Protein AF-A0A968EKC2-F1 (afdb_monomer_lite)

Radius of gyration: 14.44 Å; chains: 1; bounding box: 30×22×34 Å

Secondary structure (DSSP, 8-state):
-B-TTS-B-HHHHHHHHHTTTS---S-HHHHHHH-TT-------S-GGGHHHHHHHT-

Sequence (58 aa):
MTDNDGRPREDGVRWAEQYERAAKYTHYQVMLDERPDIDAVVIATPDHTHAVIAAAAM

Foldseek 3D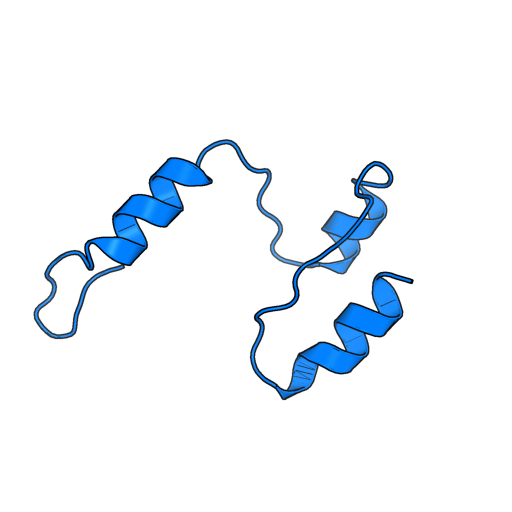i:
DADPVRHDDPVVVVVCVVCVVPDDDPDLLVVVVVCVVDPDDDDPDPPVCPVVSVVSND

Structure (mmCIF, N/CA/C/O backbone):
data_AF-A0A968EKC2-F1
#
_entry.id   AF-A0A968EKC2-F1
#
loop_
_atom_site.group_PDB
_atom_site.id
_atom_site.type_symbol
_atom_site.label_atom_id
_atom_site.label_alt_id
_atom_site.label_comp_id
_atom_site.label_asym_id
_atom_site.label_entity_id
_atom_site.label_seq_id
_atom_site.pdbx_PDB_ins_code
_atom_site.Cartn_x
_atom_site.Cartn_y
_atom_site.Cartn_z
_atom_site.occupancy
_atom_site.B_iso_or_equiv
_atom_site.auth_seq_id
_atom_site.auth_comp_id
_atom_site.auth_asym_id
_atom_site.auth_atom_id
_atom_site.pdbx_PDB_model_num
ATOM 1 N N . MET A 1 1 ? 9.698 4.153 -16.643 1.00 64.75 1 MET A N 1
ATOM 2 C CA . MET A 1 1 ? 8.630 4.345 -17.650 1.00 64.75 1 MET A CA 1
ATOM 3 C C . MET A 1 1 ? 9.125 4.150 -19.070 1.00 64.75 1 MET A C 1
ATOM 5 O O . MET A 1 1 ? 8.305 3.929 -19.943 1.00 64.75 1 MET A O 1
ATOM 9 N N . THR A 1 2 ? 10.435 4.193 -19.301 1.00 81.62 2 THR A N 1
ATOM 10 C CA . THR A 1 2 ? 11.060 3.910 -20.591 1.00 81.62 2 THR A CA 1
ATOM 11 C C . THR A 1 2 ? 11.740 2.538 -20.601 1.00 81.62 2 THR A C 1
ATOM 13 O O . THR A 1 2 ? 11.989 1.957 -19.539 1.00 81.62 2 THR A O 1
ATOM 16 N N . ASP A 1 3 ? 11.952 1.983 -21.790 1.00 85.88 3 ASP A N 1
ATOM 17 C CA . ASP A 1 3 ? 12.723 0.770 -22.033 1.00 85.88 3 ASP A CA 1
ATOM 18 C C . ASP A 1 3 ? 14.238 1.032 -21.984 1.00 85.88 3 ASP A C 1
ATOM 20 O O . ASP A 1 3 ? 14.684 2.129 -21.639 1.00 85.88 3 ASP A O 1
ATOM 24 N N . ASN A 1 4 ? 15.036 -0.000 -22.273 1.00 89.00 4 ASN A N 1
ATOM 25 C CA . ASN A 1 4 ? 16.497 0.098 -22.242 1.00 89.00 4 ASN A CA 1
ATOM 26 C C . ASN A 1 4 ? 17.048 1.045 -23.326 1.00 89.00 4 ASN A C 1
ATOM 28 O O . ASN A 1 4 ? 18.163 1.535 -23.179 1.00 89.00 4 ASN A O 1
ATOM 32 N N . ASP A 1 5 ? 16.260 1.334 -24.365 1.00 90.94 5 ASP A N 1
ATOM 33 C CA . ASP A 1 5 ? 16.586 2.254 -25.458 1.00 90.94 5 ASP A CA 1
ATOM 34 C C . ASP A 1 5 ? 16.048 3.676 -25.203 1.00 90.94 5 ASP A C 1
ATOM 36 O O . ASP A 1 5 ? 16.137 4.555 -26.062 1.00 90.94 5 ASP A O 1
ATOM 40 N N . GLY A 1 6 ? 15.472 3.923 -24.020 1.00 87.38 6 GLY A N 1
ATOM 41 C CA . GLY A 1 6 ? 14.929 5.220 -23.624 1.00 87.38 6 GLY A CA 1
ATOM 42 C C . GLY A 1 6 ? 13.554 5.541 -24.216 1.00 87.38 6 GLY A C 1
ATOM 43 O O . GLY A 1 6 ? 13.057 6.648 -24.010 1.00 87.38 6 GLY A O 1
ATOM 44 N N . ARG A 1 7 ? 12.900 4.604 -24.911 1.00 89.75 7 ARG A N 1
ATOM 45 C CA . ARG A 1 7 ? 11.553 4.805 -25.464 1.00 89.75 7 ARG A CA 1
ATOM 46 C C . ARG A 1 7 ? 10.497 4.552 -24.395 1.00 89.75 7 ARG A C 1
ATOM 48 O O . ARG A 1 7 ? 10.685 3.660 -23.571 1.00 89.75 7 ARG A O 1
ATOM 55 N N . PRO A 1 8 ? 9.380 5.295 -24.363 1.00 88.25 8 PRO A N 1
ATOM 56 C CA . PRO A 1 8 ? 8.308 5.032 -23.409 1.00 88.25 8 PRO A CA 1
ATOM 57 C C . PRO A 1 8 ? 7.767 3.606 -23.558 1.00 88.25 8 PRO A C 1
ATOM 59 O O . PRO A 1 8 ? 7.437 3.172 -24.657 1.00 88.25 8 PRO A O 1
ATOM 62 N N . ARG A 1 9 ? 7.650 2.882 -22.444 1.00 89.44 9 ARG A N 1
ATOM 63 C CA . ARG A 1 9 ? 6.936 1.604 -22.395 1.00 89.44 9 ARG A CA 1
ATOM 64 C C . ARG A 1 9 ? 5.447 1.909 -22.428 1.00 89.44 9 ARG A C 1
ATOM 66 O O . ARG A 1 9 ? 4.931 2.451 -21.450 1.00 89.44 9 ARG A O 1
ATOM 73 N N . GLU A 1 10 ? 4.782 1.552 -23.523 1.00 87.75 10 GLU A N 1
ATOM 74 C CA . GLU A 1 10 ? 3.365 1.864 -23.767 1.00 87.75 10 GLU A CA 1
ATOM 75 C C . GLU A 1 10 ? 2.469 1.461 -22.588 1.00 87.75 10 GLU A C 1
ATOM 77 O O . GLU A 1 10 ? 1.686 2.274 -22.098 1.00 87.75 10 GLU A O 1
ATOM 82 N N . ASP A 1 11 ? 2.666 0.258 -22.041 1.00 86.94 11 ASP A N 1
ATOM 83 C CA . ASP A 1 11 ? 1.919 -0.213 -20.869 1.00 86.94 11 ASP A CA 1
ATOM 84 C C . ASP A 1 11 ? 2.114 0.665 -19.629 1.00 86.94 11 ASP A C 1
ATOM 86 O O . ASP A 1 11 ? 1.155 0.971 -18.922 1.00 86.94 11 ASP A O 1
ATOM 90 N N . GLY A 1 12 ? 3.349 1.109 -19.378 1.00 87.31 12 GLY A N 1
ATOM 91 C CA . GLY A 1 12 ? 3.664 1.956 -18.230 1.00 87.31 12 GLY A CA 1
ATOM 92 C C . GLY A 1 12 ? 3.049 3.350 -18.344 1.00 87.31 12 GLY A C 1
ATOM 93 O O . GLY A 1 12 ? 2.628 3.909 -17.333 1.00 87.31 12 GLY A O 1
ATOM 94 N N . VAL A 1 13 ? 2.977 3.897 -19.562 1.00 90.19 13 VAL A N 1
ATOM 95 C CA . VAL A 1 13 ? 2.296 5.172 -19.838 1.00 90.19 13 VAL A CA 1
ATOM 96 C C . VAL A 1 13 ? 0.794 5.020 -19.613 1.00 90.19 13 VAL A C 1
ATOM 98 O O . VAL A 1 13 ? 0.221 5.774 -18.830 1.00 90.19 13 VAL A O 1
ATOM 101 N N . ARG A 1 14 ? 0.184 3.979 -20.193 1.00 92.31 14 ARG A N 1
ATOM 102 C CA . ARG A 1 14 ? -1.247 3.688 -20.043 1.00 92.31 14 ARG A CA 1
ATOM 103 C C . ARG A 1 14 ? -1.672 3.586 -18.577 1.00 92.31 14 ARG A C 1
ATOM 105 O O . ARG A 1 14 ? -2.673 4.178 -18.187 1.00 92.31 14 ARG A O 1
ATOM 112 N N . TRP A 1 15 ? -0.936 2.843 -17.749 1.00 90.12 15 TRP A N 1
ATOM 113 C CA . TRP A 1 15 ? -1.291 2.695 -16.333 1.00 90.12 15 TRP A CA 1
ATOM 114 C C . TRP A 1 15 ? -1.171 4.009 -15.564 1.00 90.12 15 TRP A C 1
ATOM 116 O O . TRP A 1 15 ? -2.017 4.309 -14.725 1.00 90.12 15 TRP A O 1
ATOM 126 N N . ALA A 1 16 ? -0.147 4.813 -15.851 1.00 89.69 16 ALA A N 1
ATOM 127 C CA . ALA A 1 16 ? 0.010 6.101 -15.188 1.00 89.69 16 ALA A CA 1
ATOM 128 C C . ALA A 1 16 ? -1.156 7.055 -15.483 1.00 89.69 16 ALA A C 1
ATOM 130 O O . ALA A 1 16 ? -1.590 7.752 -14.570 1.00 89.69 16 ALA A O 1
ATOM 131 N N . GLU A 1 17 ? -1.682 7.041 -16.710 1.00 93.56 17 GLU A N 1
ATOM 132 C CA . GLU A 1 17 ? -2.883 7.795 -17.091 1.00 93.56 17 GLU A CA 1
ATOM 133 C C . GLU A 1 17 ? -4.135 7.250 -16.388 1.00 93.56 17 GLU A C 1
ATOM 135 O O . GLU A 1 17 ? -4.891 8.007 -15.781 1.00 93.56 17 GLU A O 1
ATOM 140 N N . GLN A 1 18 ? -4.340 5.927 -16.394 1.00 94.56 18 GLN A N 1
ATOM 141 C CA . GLN A 1 18 ? -5.506 5.298 -15.756 1.00 94.56 18 GLN A CA 1
ATOM 142 C C . GLN A 1 18 ? -5.593 5.582 -14.251 1.00 94.56 18 GLN A C 1
ATOM 144 O O . GLN A 1 18 ? -6.691 5.746 -13.716 1.00 94.56 18 GLN A O 1
ATOM 149 N N . TYR A 1 19 ? -4.448 5.662 -13.573 1.00 92.94 19 TYR A N 1
ATOM 150 C CA . TYR A 1 19 ? -4.362 5.907 -12.133 1.00 92.94 19 TYR A CA 1
ATOM 151 C C . TYR A 1 19 ? -3.922 7.335 -11.786 1.00 92.94 19 TYR A C 1
ATOM 153 O O . TYR A 1 19 ? -3.521 7.590 -10.650 1.00 92.94 19 TYR A O 1
ATOM 161 N N . GLU A 1 20 ? -4.001 8.290 -12.719 1.00 95.19 20 GLU A N 1
ATOM 162 C CA . GLU A 1 20 ? -3.546 9.670 -12.492 1.00 95.19 20 GLU A CA 1
ATOM 163 C C . GLU A 1 20 ? -4.253 10.317 -11.291 1.00 95.19 20 GLU A C 1
ATOM 165 O O . GLU A 1 20 ? -3.621 10.991 -10.478 1.00 95.19 20 GLU A O 1
ATOM 170 N N . ARG A 1 21 ? -5.557 10.053 -11.152 1.00 94.75 21 ARG A N 1
ATOM 171 C CA . ARG A 1 21 ? -6.419 10.616 -10.101 1.00 94.75 21 ARG A CA 1
ATOM 172 C C . ARG A 1 21 ? -6.379 9.838 -8.785 1.00 94.75 21 ARG A C 1
ATOM 174 O O . ARG A 1 21 ? -6.996 10.277 -7.817 1.00 94.75 21 ARG A O 1
ATOM 181 N N . ALA A 1 22 ? -5.718 8.680 -8.745 1.00 93.94 22 ALA A N 1
ATOM 182 C CA . ALA A 1 22 ? -5.609 7.899 -7.521 1.00 93.94 22 ALA A CA 1
ATOM 183 C C . ALA A 1 22 ? -4.692 8.616 -6.520 1.00 93.94 22 ALA A C 1
ATOM 185 O O . ALA A 1 22 ? -3.645 9.149 -6.894 1.00 93.94 22 ALA A O 1
ATOM 186 N N . ALA A 1 23 ? -5.068 8.606 -5.239 1.00 94.88 23 ALA A N 1
ATOM 187 C CA . ALA A 1 23 ? -4.181 9.064 -4.175 1.00 94.88 23 ALA A CA 1
ATOM 188 C C . ALA A 1 23 ? -2.946 8.150 -4.114 1.00 94.88 23 ALA A C 1
ATOM 190 O O . ALA A 1 23 ? -3.068 6.925 -4.171 1.00 94.88 23 ALA A O 1
ATOM 191 N N . LYS A 1 24 ? -1.754 8.749 -4.033 1.00 94.62 24 LYS A N 1
ATOM 192 C CA . LYS A 1 24 ? -0.474 8.030 -4.052 1.00 94.62 24 LYS A CA 1
ATOM 193 C C . LYS A 1 24 ? 0.191 8.153 -2.692 1.00 94.62 24 LYS A C 1
ATOM 195 O O . LYS A 1 24 ? 0.339 9.257 -2.177 1.00 94.62 24 LYS A O 1
ATOM 200 N N . TYR A 1 25 ? 0.632 7.020 -2.161 1.00 96.81 25 TYR A N 1
ATOM 201 C CA . TYR A 1 25 ? 1.252 6.918 -0.848 1.00 96.81 25 TYR A CA 1
ATOM 202 C C . TYR A 1 25 ? 2.619 6.255 -0.967 1.00 96.81 25 TYR A C 1
ATOM 204 O O . TYR A 1 25 ? 2.778 5.270 -1.685 1.00 96.81 25 TYR A O 1
ATOM 212 N N . THR A 1 26 ? 3.603 6.777 -0.238 1.00 96.44 26 THR A N 1
ATOM 213 C CA . THR A 1 26 ? 4.933 6.153 -0.139 1.00 96.44 26 THR A CA 1
ATOM 214 C C . THR A 1 26 ? 4.919 4.953 0.809 1.00 96.44 26 THR A C 1
ATOM 216 O O . THR A 1 26 ? 5.643 3.983 0.597 1.00 96.44 26 THR A O 1
ATOM 219 N N . HIS A 1 27 ? 4.087 5.009 1.852 1.00 96.31 27 HIS A N 1
ATOM 220 C CA . HIS A 1 27 ? 3.978 3.982 2.882 1.00 96.31 27 HIS A CA 1
ATOM 221 C C . HIS A 1 27 ? 2.552 3.443 2.933 1.00 96.31 27 HIS A C 1
ATOM 223 O O . HIS A 1 27 ? 1.599 4.212 3.051 1.00 96.31 27 HIS A O 1
ATOM 229 N N . TYR A 1 28 ? 2.410 2.119 2.856 1.00 96.81 28 TYR A N 1
ATOM 230 C CA . TYR A 1 28 ? 1.102 1.463 2.850 1.00 96.81 28 TYR A CA 1
ATOM 231 C C . TYR A 1 28 ? 0.374 1.614 4.192 1.00 96.81 28 TYR A C 1
ATOM 233 O O . TYR A 1 28 ? -0.848 1.646 4.202 1.00 96.81 28 TYR A O 1
ATOM 241 N N . GLN A 1 29 ? 1.101 1.760 5.305 1.00 96.81 29 GLN A N 1
ATOM 242 C CA . GLN A 1 29 ? 0.505 1.980 6.625 1.00 96.81 29 GLN A CA 1
ATOM 243 C C . GLN A 1 29 ? -0.288 3.290 6.658 1.00 96.81 29 GLN A C 1
ATOM 245 O O . GLN A 1 29 ? -1.449 3.293 7.035 1.00 96.81 29 GLN A O 1
ATOM 250 N N . VAL A 1 30 ? 0.303 4.375 6.142 1.00 98.06 30 VAL A N 1
ATOM 251 C CA . VAL A 1 30 ? -0.363 5.686 6.054 1.00 98.06 30 VAL A CA 1
ATOM 252 C C . VAL A 1 30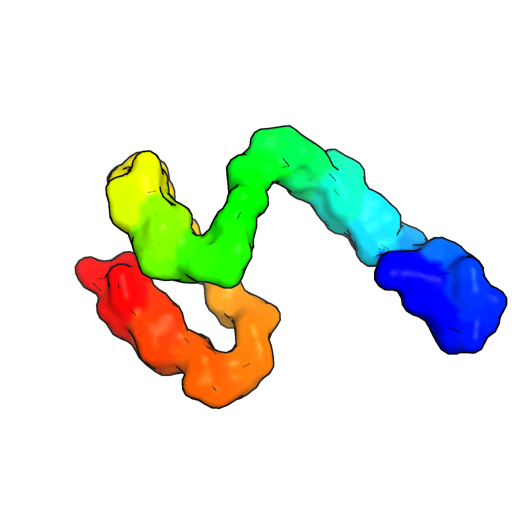 ? -1.606 5.610 5.168 1.00 98.06 30 VAL A C 1
ATOM 254 O O . VAL A 1 30 ? -2.632 6.186 5.502 1.00 98.06 30 VAL A O 1
ATOM 257 N N . MET A 1 31 ? -1.537 4.869 4.056 1.00 97.81 31 MET A N 1
ATOM 258 C CA . MET A 1 31 ? -2.705 4.648 3.201 1.00 97.81 31 MET A CA 1
ATOM 259 C C . MET A 1 31 ? -3.838 3.951 3.965 1.00 97.81 31 MET A C 1
ATOM 261 O O . MET A 1 31 ? -4.970 4.409 3.879 1.00 97.81 31 MET A O 1
ATOM 265 N N . LEU A 1 32 ? -3.546 2.862 4.685 1.00 97.12 32 LEU A N 1
ATOM 266 C CA . LEU A 1 32 ? -4.554 2.108 5.439 1.00 97.12 32 LEU A CA 1
ATOM 267 C C . LEU A 1 32 ? -5.152 2.940 6.584 1.00 97.12 32 LEU A C 1
ATOM 269 O O . LEU A 1 32 ? -6.362 2.900 6.790 1.00 97.12 32 LEU A O 1
ATOM 273 N N . ASP A 1 33 ? -4.332 3.743 7.266 1.00 96.81 33 ASP A N 1
ATOM 274 C CA . ASP A 1 33 ? -4.780 4.620 8.352 1.00 96.81 33 ASP A CA 1
ATOM 275 C C . ASP A 1 33 ? -5.681 5.763 7.845 1.00 96.81 33 ASP A C 1
ATOM 277 O O . ASP A 1 33 ? -6.701 6.084 8.458 1.00 96.81 33 ASP A O 1
ATOM 281 N N . GLU A 1 34 ? -5.323 6.397 6.722 1.00 97.56 34 GLU A N 1
ATOM 282 C CA . GLU A 1 34 ? -6.071 7.534 6.162 1.00 97.56 34 GLU A CA 1
ATOM 283 C C . GLU A 1 34 ? -7.296 7.124 5.336 1.00 97.56 34 GLU A C 1
ATOM 285 O O . GLU A 1 34 ? -8.195 7.944 5.129 1.00 97.56 34 GLU A O 1
ATOM 290 N N . ARG A 1 35 ? -7.334 5.884 4.833 1.00 96.50 35 ARG A N 1
ATOM 291 C CA . ARG A 1 35 ? -8.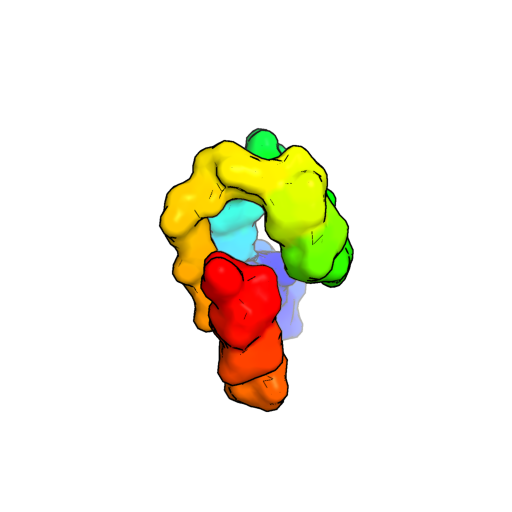385 5.377 3.939 1.00 96.50 35 ARG A CA 1
ATOM 292 C C . ARG A 1 35 ? -9.109 4.165 4.534 1.00 96.50 35 ARG A C 1
ATOM 294 O O . ARG A 1 35 ? -9.048 3.075 3.962 1.00 96.50 35 ARG A O 1
ATOM 301 N N . PRO A 1 36 ? -9.866 4.355 5.634 1.00 94.06 36 PRO A N 1
ATOM 302 C CA . PRO A 1 36 ? -10.695 3.301 6.223 1.00 94.06 36 PRO A CA 1
ATOM 303 C C . PRO A 1 36 ? -11.879 2.897 5.327 1.00 94.06 36 PRO A C 1
ATOM 305 O O . PRO A 1 36 ? -12.623 1.983 5.662 1.00 94.06 36 PRO A O 1
ATOM 308 N N . ASP A 1 37 ? -12.085 3.597 4.210 1.00 96.25 37 ASP A N 1
ATOM 309 C CA . ASP A 1 37 ? -13.101 3.320 3.198 1.00 96.25 37 ASP A CA 1
ATOM 310 C C . ASP A 1 37 ? -12.671 2.277 2.147 1.00 96.25 37 ASP A C 1
ATOM 312 O O . ASP A 1 37 ? -13.441 1.978 1.239 1.00 96.25 37 ASP A O 1
ATOM 316 N N . ILE A 1 38 ? -11.448 1.738 2.225 1.00 95.69 38 ILE A N 1
ATOM 317 C CA . ILE A 1 38 ? -10.958 0.702 1.305 1.00 95.69 38 ILE A CA 1
ATOM 318 C C . ILE A 1 38 ? -11.432 -0.683 1.764 1.00 95.69 38 ILE A C 1
ATOM 320 O O . ILE A 1 38 ? -11.024 -1.163 2.815 1.00 95.69 38 ILE A O 1
ATOM 324 N N . ASP A 1 39 ? -12.218 -1.366 0.926 1.00 96.81 39 ASP A N 1
ATOM 325 C CA . ASP A 1 39 ? -12.738 -2.709 1.235 1.00 96.81 39 ASP A CA 1
ATOM 326 C C . ASP A 1 39 ? -11.736 -3.846 0.967 1.00 96.81 39 ASP A C 1
ATOM 328 O O . ASP A 1 39 ? -11.840 -4.931 1.539 1.00 96.81 39 ASP A O 1
ATOM 332 N N . ALA A 1 40 ? -10.802 -3.643 0.032 1.00 96.69 40 ALA A N 1
ATOM 333 C CA . ALA A 1 40 ? -9.866 -4.673 -0.408 1.00 96.69 40 ALA A CA 1
ATOM 334 C C . ALA A 1 40 ? -8.592 -4.077 -1.016 1.00 96.69 40 ALA A C 1
ATOM 336 O O . ALA A 1 40 ? -8.604 -2.994 -1.604 1.00 96.69 40 ALA A O 1
ATOM 337 N N . VAL A 1 41 ? -7.498 -4.839 -0.945 1.00 96.44 41 VAL A N 1
ATOM 338 C CA . VAL A 1 41 ? -6.199 -4.461 -1.512 1.00 96.44 41 VAL A CA 1
ATOM 339 C C . VAL A 1 41 ? -5.637 -5.549 -2.425 1.00 96.44 41 VAL A C 1
ATOM 341 O O . VAL A 1 41 ? -5.829 -6.742 -2.200 1.00 96.44 41 VAL A O 1
ATOM 344 N N . VAL A 1 42 ? -4.891 -5.125 -3.449 1.00 97.06 42 VAL A N 1
ATOM 345 C CA . VAL A 1 42 ? -4.045 -5.997 -4.275 1.00 97.06 42 VAL A CA 1
ATOM 346 C C . VAL A 1 42 ? -2.588 -5.683 -3.953 1.00 97.06 42 VAL A C 1
ATOM 348 O O . VAL A 1 42 ? -2.155 -4.541 -4.095 1.00 97.06 42 VAL A O 1
ATOM 351 N N . ILE A 1 43 ? -1.823 -6.690 -3.531 1.00 97.25 43 ILE A N 1
ATOM 352 C CA . ILE A 1 43 ? -0.420 -6.527 -3.131 1.00 97.25 43 ILE A CA 1
ATOM 353 C C . ILE A 1 43 ? 0.471 -7.100 -4.233 1.00 97.25 43 ILE A C 1
ATOM 355 O O . ILE A 1 43 ? 0.569 -8.312 -4.389 1.00 97.25 43 ILE A O 1
ATOM 359 N N . ALA A 1 44 ? 1.099 -6.206 -5.000 1.00 95.75 44 ALA A N 1
ATOM 360 C CA . ALA A 1 44 ? 1.998 -6.528 -6.114 1.00 95.75 44 AL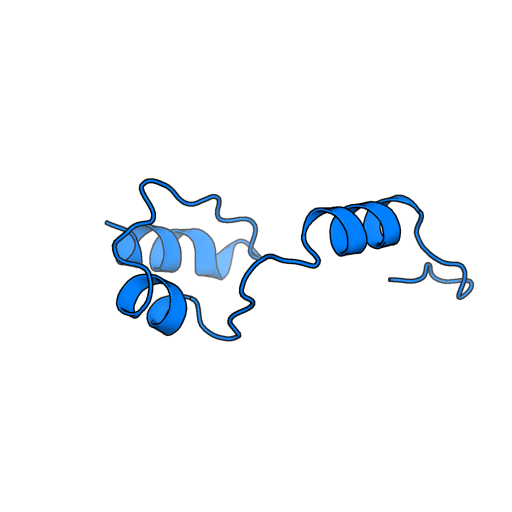A A CA 1
ATOM 361 C C . ALA A 1 44 ? 3.431 -6.020 -5.861 1.00 95.75 44 ALA A C 1
ATOM 363 O O . ALA A 1 44 ? 4.114 -5.532 -6.763 1.00 95.75 44 ALA A O 1
ATOM 364 N N . THR A 1 45 ? 3.867 -6.052 -4.602 1.00 95.25 45 THR A N 1
ATOM 365 C CA . THR A 1 45 ? 5.238 -5.708 -4.211 1.00 95.25 45 THR A CA 1
ATOM 366 C C . THR A 1 45 ? 6.200 -6.860 -4.540 1.00 95.25 45 THR A C 1
ATOM 368 O O . THR A 1 45 ? 5.764 -7.925 -4.960 1.00 95.25 45 THR A O 1
ATOM 371 N N . PRO A 1 46 ? 7.524 -6.704 -4.380 1.00 95.81 46 PRO A N 1
ATOM 372 C CA . PRO A 1 46 ? 8.425 -7.855 -4.349 1.00 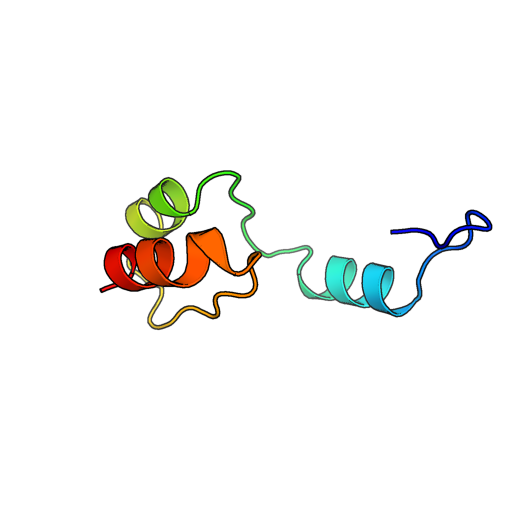95.81 46 PRO A CA 1
ATOM 373 C C . PRO A 1 46 ? 8.072 -8.832 -3.210 1.00 95.81 46 PRO A C 1
ATOM 375 O O . PRO A 1 46 ? 7.564 -8.430 -2.161 1.00 95.81 46 PRO A O 1
ATOM 378 N N . ASP A 1 47 ? 8.345 -10.119 -3.426 1.00 95.94 47 ASP A N 1
ATOM 379 C CA . ASP A 1 47 ? 8.033 -11.274 -2.559 1.00 95.94 47 ASP A CA 1
ATOM 380 C C . ASP A 1 47 ? 8.145 -11.013 -1.046 1.00 95.94 47 ASP A C 1
ATOM 382 O O . ASP A 1 47 ? 7.192 -11.267 -0.309 1.00 95.94 47 ASP A O 1
ATOM 386 N N . HIS A 1 48 ? 9.247 -10.419 -0.597 1.00 96.44 48 HIS A N 1
ATOM 387 C CA . HIS A 1 48 ? 9.582 -10.229 0.816 1.00 96.44 48 HIS A CA 1
ATOM 388 C C . HIS A 1 48 ? 8.540 -9.463 1.644 1.00 96.44 48 HIS A C 1
ATOM 390 O O . HIS A 1 48 ? 8.476 -9.645 2.859 1.00 96.44 48 HIS A O 1
ATOM 396 N N . THR A 1 49 ? 7.733 -8.597 1.027 1.00 96.94 49 THR A N 1
ATOM 397 C CA . THR A 1 49 ? 6.801 -7.736 1.771 1.00 96.94 49 THR A CA 1
ATOM 398 C C . THR A 1 49 ? 5.342 -8.160 1.671 1.00 96.94 49 THR A C 1
ATOM 400 O O . THR A 1 49 ? 4.526 -7.617 2.413 1.00 96.94 49 THR A O 1
ATOM 403 N N . HIS A 1 50 ? 4.998 -9.155 0.844 1.00 97.62 50 HIS A N 1
ATOM 404 C CA . HIS A 1 50 ? 3.600 -9.558 0.645 1.00 97.62 50 HIS A CA 1
ATOM 405 C C . HIS A 1 50 ? 2.912 -9.927 1.958 1.00 97.62 50 HIS A C 1
ATOM 407 O O . HIS A 1 50 ? 1.858 -9.385 2.275 1.00 97.62 50 HIS A O 1
ATOM 413 N N . ALA A 1 51 ? 3.525 -10.826 2.735 1.00 97.38 51 ALA A N 1
ATOM 414 C CA . ALA A 1 51 ? 2.917 -11.358 3.950 1.00 97.38 51 ALA A CA 1
ATOM 415 C C . ALA A 1 51 ? 2.694 -10.276 5.017 1.00 97.38 51 ALA A C 1
ATOM 417 O O . ALA A 1 51 ? 1.645 -10.243 5.651 1.00 97.38 51 ALA A O 1
ATOM 418 N N . VAL A 1 52 ? 3.661 -9.371 5.195 1.00 97.50 52 VAL A N 1
ATOM 419 C CA . VAL A 1 52 ? 3.572 -8.311 6.209 1.00 97.50 52 VAL A CA 1
ATOM 420 C C . VAL A 1 52 ? 2.530 -7.263 5.819 1.00 97.50 52 VAL A C 1
ATOM 422 O O . VAL A 1 52 ? 1.753 -6.840 6.668 1.00 97.50 52 VAL A O 1
ATOM 425 N N . ILE A 1 53 ? 2.467 -6.881 4.538 1.00 98.06 53 ILE A N 1
ATOM 426 C CA . ILE A 1 53 ? 1.460 -5.927 4.050 1.00 98.06 53 ILE A CA 1
ATOM 427 C C . ILE A 1 53 ? 0.060 -6.542 4.140 1.00 98.06 53 ILE A C 1
ATOM 429 O O . ILE A 1 53 ? -0.867 -5.872 4.581 1.00 98.06 53 ILE A O 1
ATOM 433 N N . ALA A 1 54 ? -0.090 -7.820 3.780 1.00 97.81 54 ALA A N 1
ATOM 434 C CA . ALA A 1 54 ? -1.366 -8.523 3.879 1.00 97.81 54 ALA A CA 1
ATOM 435 C C . ALA A 1 54 ? -1.856 -8.595 5.329 1.00 97.81 54 ALA A C 1
ATOM 437 O O . ALA A 1 54 ? -3.025 -8.343 5.583 1.00 97.81 54 ALA A O 1
ATOM 438 N N . ALA A 1 55 ? -0.961 -8.885 6.278 1.00 97.50 55 ALA A N 1
ATOM 439 C CA . ALA A 1 55 ? -1.304 -8.908 7.696 1.00 97.50 55 ALA A CA 1
ATOM 440 C C . ALA A 1 55 ? -1.707 -7.527 8.238 1.00 97.50 55 ALA A C 1
ATOM 442 O O . ALA A 1 55 ? -2.549 -7.461 9.121 1.00 97.50 55 ALA A O 1
ATOM 443 N N . ALA A 1 56 ? -1.124 -6.439 7.724 1.00 97.00 56 ALA A N 1
ATOM 444 C CA . ALA A 1 56 ? -1.479 -5.079 8.131 1.00 97.00 56 ALA A CA 1
ATOM 445 C C . ALA A 1 56 ? -2.825 -4.597 7.560 1.00 97.00 56 ALA A C 1
ATOM 447 O O . ALA A 1 56 ? -3.405 -3.662 8.096 1.00 97.00 56 ALA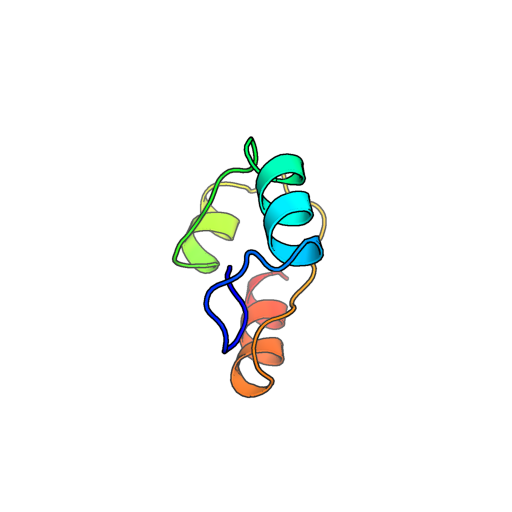 A O 1
ATOM 448 N N . ALA A 1 57 ? -3.297 -5.200 6.466 1.00 96.31 57 ALA A N 1
ATOM 449 C CA . ALA A 1 57 ? -4.555 -4.847 5.808 1.00 96.31 57 ALA A CA 1
ATOM 450 C C . ALA A 1 57 ? -5.781 -5.606 6.362 1.00 96.31 57 ALA A C 1
ATOM 452 O O . ALA A 1 57 ? -6.868 -5.475 5.803 1.00 96.31 57 ALA A O 1
ATOM 453 N N . MET A 1 58 ? -5.592 -6.419 7.407 1.00 91.81 58 MET A N 1
ATOM 454 C CA . MET A 1 58 ? -6.618 -7.231 8.077 1.00 91.81 58 MET A CA 1
ATOM 455 C C . MET A 1 58 ? -6.918 -6.660 9.459 1.00 91.81 58 MET A C 1
ATOM 457 O O . MET A 1 58 ? -8.106 -6.686 9.845 1.00 91.81 58 MET A O 1
#

pLDDT: mean 93.62, std 5.39, range [64.75, 98.06]